Protein AF-A0A7Z9GZT0-F1 (afdb_monomer_lite)

Structure (mmCIF, N/CA/C/O backbone):
data_AF-A0A7Z9GZT0-F1
#
_entry.id   AF-A0A7Z9GZT0-F1
#
loop_
_atom_site.group_PDB
_atom_site.id
_atom_site.type_symbol
_atom_site.label_atom_id
_atom_site.label_alt_id
_atom_site.label_comp_id
_atom_site.label_asym_id
_atom_site.label_entity_id
_atom_site.label_seq_id
_atom_site.pdbx_PDB_ins_code
_atom_site.Cartn_x
_atom_site.Cartn_y
_atom_site.Cartn_z
_atom_site.occupancy
_atom_site.B_iso_or_equiv
_atom_site.auth_seq_id
_atom_site.auth_comp_id
_atom_site.auth_asym_id
_atom_site.auth_atom_id
_atom_site.pdbx_PDB_model_num
ATOM 1 N N . MET A 1 1 ? -4.276 -7.219 23.851 1.00 46.50 1 MET A N 1
ATOM 2 C CA . MET A 1 1 ? -5.024 -6.254 23.014 1.00 46.50 1 MET A CA 1
ATOM 3 C C . MET A 1 1 ? -4.566 -6.456 21.576 1.00 46.50 1 MET A C 1
ATOM 5 O O . MET A 1 1 ? -3.360 -6.488 21.373 1.00 46.50 1 MET A O 1
ATOM 9 N N . ARG A 1 2 ? -5.466 -6.703 20.613 1.00 73.62 2 ARG A N 1
ATOM 10 C CA . ARG A 1 2 ? -5.109 -6.783 19.182 1.00 73.62 2 ARG A CA 1
ATOM 11 C C . ARG A 1 2 ? -5.349 -5.413 18.560 1.00 73.62 2 ARG A C 1
ATOM 13 O O . ARG A 1 2 ? -6.460 -4.906 18.641 1.00 73.62 2 ARG A O 1
ATOM 20 N N . GLU A 1 3 ? -4.305 -4.830 17.994 1.00 88.00 3 GLU A N 1
ATOM 21 C CA . GLU A 1 3 ? -4.377 -3.578 17.245 1.00 88.00 3 GLU A CA 1
ATOM 22 C C . GLU A 1 3 ? -4.711 -3.903 15.782 1.00 88.00 3 GLU A C 1
ATOM 24 O O . GLU A 1 3 ? -4.084 -4.786 15.190 1.00 88.00 3 GLU A O 1
ATOM 29 N N . LEU A 1 4 ? -5.721 -3.240 15.214 1.00 91.81 4 LEU A N 1
ATOM 30 C CA . LEU A 1 4 ? -6.071 -3.391 13.802 1.00 91.81 4 LEU A CA 1
ATOM 31 C C . LEU A 1 4 ? -5.146 -2.506 12.962 1.00 91.81 4 LEU A C 1
ATOM 33 O O . LEU A 1 4 ? -5.066 -1.304 13.198 1.00 91.81 4 LEU A O 1
ATOM 37 N N . LYS A 1 5 ? -4.470 -3.098 11.975 1.00 94.50 5 LYS A N 1
ATOM 38 C CA . LYS A 1 5 ? -3.623 -2.383 11.014 1.00 94.50 5 LYS A CA 1
ATOM 39 C C . LYS A 1 5 ? -4.123 -2.638 9.604 1.00 94.50 5 LYS A C 1
ATOM 41 O O . LYS A 1 5 ? -4.409 -3.779 9.247 1.00 94.50 5 LYS A O 1
ATOM 46 N N . ILE A 1 6 ? -4.217 -1.569 8.827 1.00 95.62 6 ILE A N 1
ATOM 47 C CA . ILE A 1 6 ? -4.667 -1.589 7.437 1.00 95.62 6 ILE A CA 1
ATOM 48 C C . ILE A 1 6 ? -3.500 -1.108 6.582 1.00 95.62 6 ILE A C 1
ATOM 50 O O . ILE A 1 6 ? -2.880 -0.098 6.901 1.00 95.62 6 ILE A O 1
ATOM 54 N N . PHE A 1 7 ? -3.202 -1.833 5.510 1.00 96.75 7 PHE A N 1
ATOM 55 C CA . PHE A 1 7 ? -2.199 -1.467 4.513 1.00 96.75 7 PHE A CA 1
ATOM 56 C C . PHE A 1 7 ? -2.853 -1.491 3.136 1.00 96.75 7 PHE A C 1
ATOM 58 O O . PHE A 1 7 ? -3.822 -2.223 2.924 1.00 96.75 7 PHE A O 1
ATOM 65 N N . SER A 1 8 ? -2.308 -0.719 2.199 1.00 96.81 8 SER A N 1
ATOM 66 C CA . SER A 1 8 ? -2.785 -0.687 0.818 1.00 96.81 8 SER A CA 1
ATOM 67 C C . SER A 1 8 ? -1.707 -1.148 -0.149 1.00 96.81 8 SER A C 1
ATOM 69 O O . SER A 1 8 ? -0.541 -0.783 -0.025 1.00 96.81 8 SER A O 1
ATOM 71 N N . GLY A 1 9 ? -2.131 -1.913 -1.155 1.00 94.56 9 GLY A N 1
ATOM 72 C CA . GLY A 1 9 ? -1.370 -2.101 -2.384 1.00 94.56 9 GLY A CA 1
ATOM 73 C C . GLY A 1 9 ? -1.388 -0.845 -3.265 1.00 94.56 9 GLY A C 1
ATOM 74 O O . GLY A 1 9 ? -2.028 0.156 -2.944 1.00 94.56 9 GLY A O 1
ATOM 75 N N . ARG A 1 10 ? -0.759 -0.931 -4.442 1.00 93.50 10 ARG A N 1
ATOM 76 C CA . A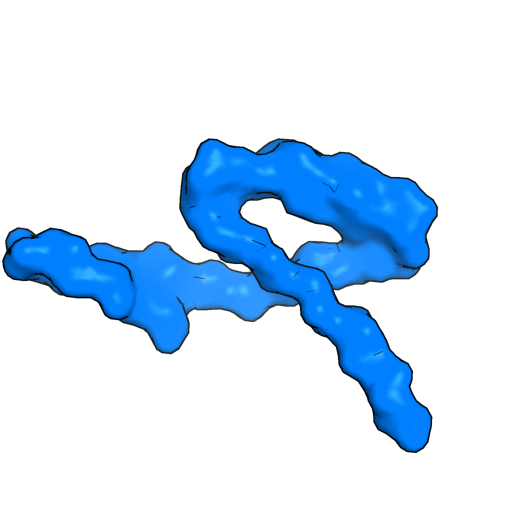RG A 1 10 ? -0.713 0.173 -5.423 1.00 93.50 10 ARG A CA 1
ATOM 77 C C . ARG A 1 10 ? -1.980 0.324 -6.276 1.00 93.50 10 ARG A C 1
ATOM 79 O O . ARG A 1 10 ? -2.078 1.269 -7.047 1.00 93.50 10 ARG A O 1
ATOM 86 N N . ALA A 1 11 ? -2.920 -0.618 -6.188 1.00 96.25 11 ALA A N 1
ATOM 87 C CA . ALA A 1 11 ? -4.066 -0.682 -7.096 1.00 96.25 11 ALA A CA 1
ATOM 88 C C . ALA A 1 11 ? -5.031 0.507 -6.943 1.00 96.25 11 ALA A C 1
ATOM 90 O O . ALA A 1 11 ? -5.538 1.007 -7.943 1.00 96.25 11 ALA A O 1
ATOM 91 N N . ASN A 1 12 ? -5.297 0.949 -5.708 1.00 96.31 12 ASN A N 1
ATOM 92 C CA . ASN A 1 12 ? -6.181 2.081 -5.430 1.00 96.31 12 ASN A CA 1
ATOM 93 C C . ASN A 1 12 ? -5.912 2.658 -4.028 1.00 96.31 12 ASN A C 1
ATOM 95 O O . ASN A 1 12 ? -6.631 2.368 -3.073 1.00 96.31 12 ASN A O 1
ATOM 99 N N . GLN A 1 13 ? -4.847 3.455 -3.912 1.00 95.44 13 GLN A N 1
ATOM 100 C CA . GLN A 1 13 ? -4.472 4.119 -2.659 1.00 95.44 13 GLN A CA 1
ATOM 101 C C . GLN A 1 13 ? -5.574 5.056 -2.118 1.00 95.44 13 GLN A C 1
ATOM 1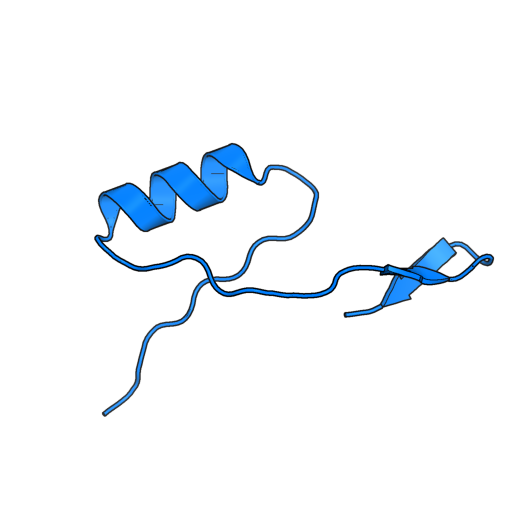03 O O . GLN A 1 13 ? -5.880 4.943 -0.932 1.00 95.44 13 GLN A O 1
ATOM 108 N N . PRO A 1 14 ? -6.232 5.902 -2.944 1.00 97.56 14 PRO A N 1
ATOM 109 C CA . PRO A 1 14 ? -7.270 6.812 -2.450 1.00 97.56 14 PRO A CA 1
ATOM 110 C C . PRO A 1 14 ? -8.434 6.097 -1.756 1.00 97.56 14 PRO A C 1
ATOM 112 O O . PRO A 1 14 ? -8.864 6.509 -0.687 1.00 97.56 14 PRO A O 1
ATOM 115 N N . LEU A 1 15 ? -8.897 4.965 -2.302 1.00 97.94 15 LEU A N 1
ATOM 116 C CA . LEU A 1 15 ? -9.973 4.194 -1.671 1.00 97.94 15 LEU A CA 1
ATOM 117 C C . LEU A 1 15 ? -9.567 3.641 -0.297 1.00 97.94 15 LEU A C 1
ATOM 119 O O . LEU A 1 15 ? -10.383 3.590 0.621 1.00 97.94 15 LEU A O 1
ATOM 123 N N . ALA A 1 16 ? -8.316 3.203 -0.145 1.00 97.81 16 ALA A N 1
ATOM 124 C CA . ALA A 1 16 ? -7.824 2.726 1.142 1.00 97.81 16 ALA A CA 1
ATOM 125 C C . ALA A 1 16 ? -7.746 3.863 2.174 1.00 97.81 16 ALA A C 1
ATOM 127 O O . ALA A 1 16 ? -8.079 3.649 3.340 1.00 97.81 16 ALA A O 1
ATOM 128 N N . GLU A 1 17 ? -7.360 5.066 1.744 1.00 97.19 17 GLU A N 1
ATOM 129 C CA . GLU A 1 17 ? -7.371 6.272 2.576 1.00 97.19 17 GLU A CA 1
ATOM 130 C C . GLU A 1 17 ? -8.794 6.637 3.021 1.00 97.19 17 GLU A C 1
ATOM 132 O O . GLU A 1 17 ? -9.006 6.869 4.212 1.00 97.19 17 GLU A O 1
ATOM 137 N N . ASP A 1 18 ? -9.781 6.578 2.121 1.00 98.19 18 ASP A N 1
ATOM 138 C CA . ASP A 1 18 ? -11.195 6.821 2.446 1.00 98.19 18 ASP A CA 1
ATOM 139 C C . ASP A 1 18 ? -11.730 5.820 3.487 1.00 98.19 18 ASP A C 1
ATOM 141 O O . ASP A 1 18 ? -12.408 6.201 4.446 1.00 98.19 18 ASP A O 1
ATOM 145 N N . ILE A 1 19 ? -11.392 4.532 3.343 1.00 97.75 19 ILE A N 1
ATOM 146 C CA . ILE A 1 19 ? -11.768 3.478 4.302 1.00 97.75 19 ILE A CA 1
ATOM 147 C C . ILE A 1 19 ? -11.130 3.737 5.675 1.00 97.75 19 ILE A C 1
ATOM 149 O O . ILE A 1 19 ? -11.808 3.653 6.702 1.00 97.75 19 ILE A O 1
ATOM 153 N N . CYS A 1 20 ? -9.836 4.063 5.711 1.00 97.25 20 CYS A N 1
ATOM 154 C CA . CYS A 1 20 ? -9.121 4.422 6.937 1.00 97.25 20 CYS A CA 1
ATOM 155 C C . CYS A 1 20 ? -9.729 5.662 7.611 1.00 97.25 20 CYS A C 1
ATOM 157 O O . CYS A 1 20 ? -9.936 5.658 8.828 1.00 97.25 20 CYS A O 1
ATOM 159 N N . GLY A 1 21 ? -10.095 6.675 6.821 1.00 97.56 21 GLY A N 1
ATOM 160 C CA . GLY A 1 21 ? -10.800 7.869 7.280 1.00 97.56 21 GLY A CA 1
ATOM 161 C C . GLY A 1 21 ? -12.147 7.539 7.923 1.00 97.56 21 GLY A C 1
ATOM 162 O O . GLY A 1 21 ? -12.419 7.989 9.034 1.00 97.56 21 GLY A O 1
ATOM 163 N N . PHE A 1 22 ? -12.953 6.681 7.291 1.00 98.06 22 PHE A N 1
ATOM 164 C CA . PHE A 1 22 ? -14.228 6.217 7.850 1.00 98.06 22 PHE A CA 1
ATOM 165 C C . PHE A 1 22 ? -14.053 5.464 9.180 1.00 98.06 22 PHE A C 1
ATOM 167 O O . PHE A 1 22 ? -14.826 5.647 10.124 1.00 98.06 22 PHE A O 1
ATOM 174 N N . LEU A 1 23 ? -13.014 4.633 9.283 1.00 96.19 23 LEU A N 1
ATOM 175 C CA . LEU A 1 23 ? -12.715 3.843 10.480 1.00 96.19 23 LEU A CA 1
ATOM 176 C C . LEU A 1 23 ? -11.982 4.630 11.576 1.00 96.19 23 LEU A C 1
ATOM 178 O O . LEU A 1 23 ? -11.785 4.088 12.661 1.00 96.19 23 LEU A O 1
ATOM 182 N N . HIS A 1 24 ? -11.602 5.886 11.320 1.00 95.75 24 HIS A N 1
ATOM 183 C CA . HIS A 1 24 ? -10.774 6.705 12.213 1.00 95.75 24 HIS A CA 1
ATOM 184 C C . HIS A 1 24 ? -9.441 6.022 12.577 1.00 95.75 24 HIS A C 1
ATOM 186 O O . HIS A 1 24 ? -8.968 6.104 13.712 1.00 95.75 24 HIS A O 1
ATOM 192 N N . LEU A 1 25 ? -8.836 5.329 11.607 1.00 95.75 25 LEU A N 1
ATOM 193 C CA . LEU A 1 25 ? -7.557 4.633 11.750 1.00 95.75 25 LEU A CA 1
ATOM 194 C C . LEU A 1 25 ? -6.531 5.186 10.755 1.00 95.75 25 LEU A C 1
ATOM 196 O O . LEU A 1 25 ? -6.894 5.504 9.624 1.00 95.75 25 LEU A O 1
ATOM 200 N N . PRO A 1 26 ? -5.241 5.264 11.122 1.00 95.06 26 PRO A N 1
ATOM 201 C CA . PRO A 1 26 ? -4.203 5.613 10.164 1.00 95.06 26 PRO A CA 1
ATOM 202 C C . PRO A 1 26 ? -3.975 4.470 9.166 1.00 95.06 26 PRO A C 1
ATOM 204 O O . PRO A 1 26 ? -4.013 3.291 9.531 1.00 95.06 26 PRO A O 1
ATOM 207 N N . 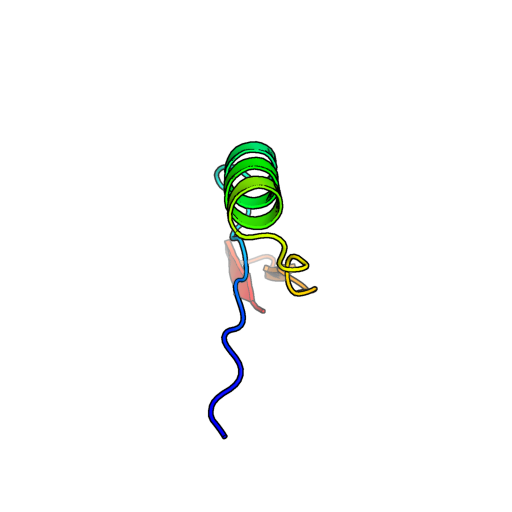LEU A 1 27 ? -3.675 4.819 7.914 1.00 96.06 27 LEU A N 1
ATOM 208 C CA . LEU A 1 27 ? -3.166 3.858 6.939 1.00 96.06 27 LEU A CA 1
ATOM 209 C C . LEU A 1 27 ? -1.710 3.516 7.284 1.00 96.06 27 LEU A C 1
ATOM 211 O O . LEU A 1 27 ? -0.886 4.399 7.525 1.00 96.06 27 LEU A O 1
ATOM 215 N N . GLY A 1 28 ? -1.389 2.227 7.322 1.00 95.06 28 GLY A N 1
ATOM 216 C CA . GLY A 1 28 ? -0.040 1.749 7.584 1.00 95.06 28 GLY A CA 1
ATOM 217 C C . GLY A 1 28 ? 0.912 2.075 6.435 1.00 95.06 28 GLY A C 1
ATOM 218 O O . GLY A 1 28 ? 0.580 1.891 5.263 1.00 95.06 28 GLY A O 1
ATOM 219 N N . ALA A 1 29 ? 2.122 2.520 6.772 1.00 94.44 29 ALA A N 1
ATOM 220 C CA . ALA A 1 29 ? 3.188 2.723 5.798 1.00 94.44 29 ALA A CA 1
ATOM 221 C C . ALA A 1 29 ? 3.791 1.376 5.368 1.00 94.44 29 ALA A C 1
ATOM 223 O O . ALA A 1 29 ? 4.109 0.539 6.214 1.00 94.44 29 ALA A O 1
ATOM 224 N N . ILE A 1 30 ? 3.962 1.182 4.060 1.00 95.19 30 ILE A N 1
ATOM 225 C 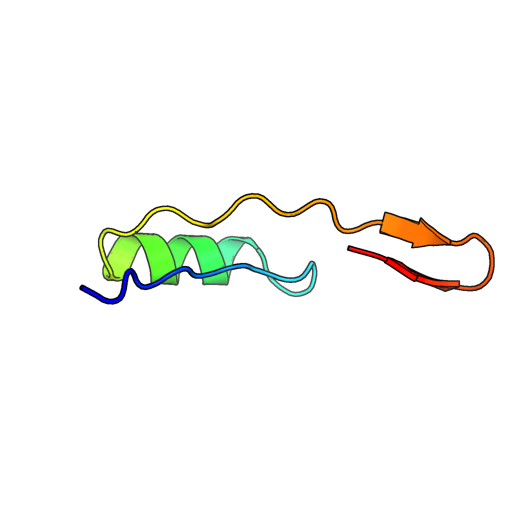CA . ILE A 1 30 ? 4.581 -0.008 3.468 1.00 95.19 30 ILE A CA 1
ATOM 226 C C . ILE A 1 30 ? 5.391 0.388 2.230 1.00 95.19 30 ILE A C 1
ATOM 228 O O . ILE A 1 30 ? 4.964 1.231 1.440 1.00 95.19 30 ILE A O 1
ATOM 232 N N . SER A 1 31 ? 6.570 -0.209 2.061 1.00 94.75 31 SER A N 1
ATOM 233 C CA . SER A 1 31 ? 7.471 0.071 0.943 1.00 94.75 31 SER A CA 1
ATOM 234 C C . SER A 1 31 ? 7.284 -0.958 -0.159 1.00 94.75 31 SER A C 1
ATOM 236 O O . SER A 1 31 ? 8.026 -1.920 -0.259 1.00 94.75 31 SER A O 1
ATOM 238 N N . LEU A 1 32 ? 6.304 -0.737 -1.029 1.00 94.50 32 LEU A N 1
ATOM 239 C CA . LEU A 1 32 ? 6.122 -1.596 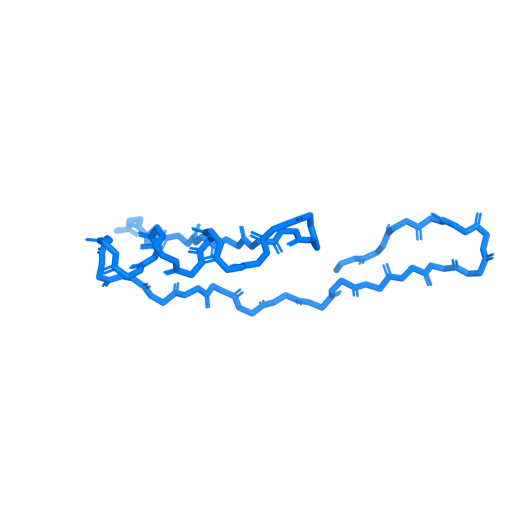-2.195 1.00 94.50 32 LEU A CA 1
ATOM 240 C C . LEU A 1 32 ? 7.141 -1.213 -3.267 1.00 94.50 32 LEU A C 1
ATOM 242 O O . LEU A 1 32 ? 7.094 -0.095 -3.784 1.00 94.50 32 LEU A O 1
ATOM 246 N N . THR A 1 33 ? 8.003 -2.141 -3.668 1.00 94.88 33 THR A N 1
ATOM 247 C CA . THR A 1 33 ? 8.951 -2.016 -4.785 1.00 94.88 33 THR A CA 1
ATOM 248 C C . THR A 1 33 ? 8.746 -3.161 -5.781 1.00 94.88 33 THR A C 1
ATOM 250 O O . THR A 1 33 ? 7.998 -4.106 -5.535 1.00 94.88 33 THR A O 1
ATOM 253 N N . SER A 1 34 ? 9.313 -3.026 -6.976 1.00 96.44 34 SER A N 1
ATOM 254 C CA . SER A 1 34 ? 9.308 -4.089 -7.982 1.00 96.44 34 SER A CA 1
ATOM 255 C C . SER A 1 34 ? 10.735 -4.323 -8.441 1.00 96.44 34 SER A C 1
ATOM 257 O O . SER A 1 34 ? 11.444 -3.359 -8.743 1.00 96.44 34 SER A O 1
ATOM 259 N N . PHE A 1 35 ? 11.147 -5.583 -8.473 1.00 96.06 35 PHE A N 1
ATOM 260 C CA . PHE A 1 35 ? 12.428 -5.977 -9.031 1.00 96.06 35 PHE A CA 1
ATOM 261 C C . PHE A 1 35 ? 12.427 -5.796 -10.561 1.00 96.06 35 PHE A C 1
ATOM 263 O O . PHE A 1 35 ? 11.360 -5.705 -11.177 1.00 96.06 35 PHE A O 1
ATOM 270 N N . PRO A 1 36 ? 13.609 -5.700 -11.201 1.00 96.50 36 PRO A N 1
ATOM 271 C CA . PRO A 1 36 ? 13.708 -5.490 -12.649 1.00 96.50 36 PRO A CA 1
ATOM 272 C C . PRO A 1 36 ? 13.077 -6.600 -13.504 1.00 96.50 36 PRO A C 1
ATOM 274 O O . PRO A 1 36 ? 12.714 -6.354 -14.650 1.00 96.50 36 PRO A O 1
ATOM 277 N N . ASP A 1 37 ? 12.948 -7.806 -12.956 1.00 96.75 37 ASP A N 1
ATOM 278 C CA . ASP A 1 37 ? 12.283 -8.964 -13.565 1.00 96.75 37 ASP A CA 1
ATOM 279 C C . ASP A 1 37 ? 10.749 -8.942 -13.422 1.00 96.75 37 ASP A C 1
ATOM 281 O O . ASP A 1 37 ? 10.061 -9.801 -13.971 1.00 96.75 37 ASP A O 1
ATOM 285 N N . GLY A 1 38 ? 10.202 -7.936 -12.734 1.00 94.19 38 GLY A N 1
ATOM 286 C CA . GLY A 1 38 ? 8.770 -7.766 -12.513 1.00 94.19 38 GLY A CA 1
ATOM 287 C C . GLY A 1 38 ? 8.252 -8.411 -11.228 1.00 94.19 38 GLY A C 1
ATOM 288 O O . GLY A 1 38 ? 7.054 -8.306 -10.951 1.00 94.19 38 GLY A O 1
ATOM 289 N N . GLU A 1 39 ? 9.111 -9.031 -10.414 1.00 96.19 39 GLU A N 1
ATOM 290 C CA . GLU A 1 39 ? 8.705 -9.541 -9.106 1.00 96.19 39 GLU A CA 1
ATOM 291 C C . GLU A 1 39 ? 8.325 -8.394 -8.156 1.00 96.19 39 GLU A C 1
ATOM 293 O O . GLU A 1 39 ? 8.925 -7.317 -8.153 1.00 96.19 39 GLU A O 1
ATOM 298 N N . SER A 1 40 ? 7.296 -8.608 -7.337 1.00 94.31 40 SER A N 1
ATOM 299 C CA . SER A 1 40 ? 6.845 -7.627 -6.342 1.00 94.31 40 SER A CA 1
ATOM 300 C C . SER A 1 40 ? 7.550 -7.847 -5.004 1.00 94.31 40 SER A C 1
ATOM 302 O O . SER A 1 40 ? 7.657 -8.981 -4.544 1.00 94.31 40 SER A O 1
ATOM 304 N N . HIS A 1 41 ? 7.980 -6.763 -4.358 1.00 92.31 41 HIS A N 1
ATOM 305 C CA . HIS A 1 41 ? 8.665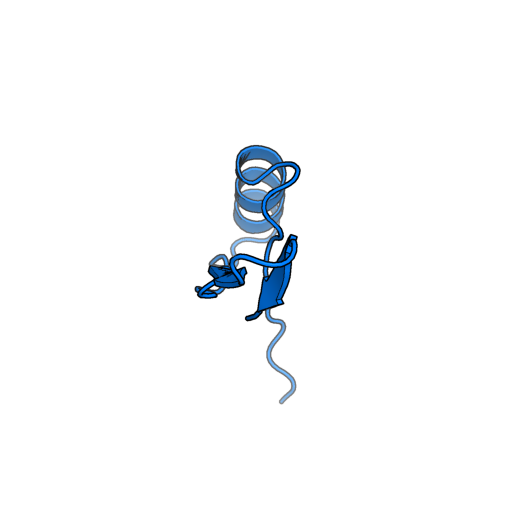 -6.770 -3.064 1.00 92.31 41 HIS A CA 1
ATOM 306 C C . HIS A 1 41 ? 8.028 -5.751 -2.113 1.00 92.31 41 HIS A C 1
ATOM 308 O O . HIS A 1 41 ? 7.533 -4.710 -2.557 1.00 92.31 41 HIS A O 1
ATOM 314 N N . CYS A 1 42 ? 8.010 -6.056 -0.816 1.00 86.81 42 CYS A N 1
ATOM 315 C CA . CYS A 1 42 ? 7.378 -5.240 0.218 1.00 86.81 42 CYS A CA 1
ATOM 316 C C . CYS A 1 42 ? 8.158 -5.260 1.532 1.00 86.81 42 CYS A C 1
ATOM 318 O O . CYS A 1 42 ? 8.684 -6.347 1.868 1.00 86.81 42 CYS A O 1
#

Radius of gyration: 12.68 Å; chains: 1; bounding box: 28×17×37 Å

pLDDT: mean 93.72, std 8.41, range [46.5, 98.19]

Foldseek 3Di:
DDDDAAEDDPPDPVVSVVVCVVVVHDHDDDDWDADPVGHIDD

Secondary structure (DSSP, 8-state):
-PPP-B---SS-HHHHHHHHHHHT-PBPP---EE-TTS-EE-

Sequence (42 aa):
MRELKIFSGRANQPLAEDICGFLHLPLGAISLTSFPDGESHC